Protein AF-A0A924S6A2-F1 (afdb_monomer_lite)

Foldseek 3Di:
DDDDDWDWAADDDDPPDDPHHDDPQADWDWDDDPFKTKIFGQDDQDQQADDPAGGIKTFQQCVVHFFDDKDKDWPFVPFDPVQWDDDRTMIGGGCHRTGDHGGTMMMIGTHHDDDPCVVVVVVVVVVVVVVVVVVVVD

pLDDT: mean 79.41, std 18.02, range [35.38, 97.88]

Sequence (138 aa):
MGGEARSFQSGSQSPAGTGLCFEFKDAATFDLGSNTLTLTIDSGTFDWTASDFNGYKFSNLSSGGAWTGYTLSTDFAGLDASRITFTPDAVWVDVQSIVPAPGQSFTITLTAVPEPTQTALLLAGLGALATIARRRRA

Radius of gyration: 21.71 Å; chains: 1; bounding box: 66×31×57 Å

Structure (mmCIF, N/CA/C/O backbone):
data_AF-A0A924S6A2-F1
#
_entry.id   AF-A0A924S6A2-F1
#
loop_
_atom_site.group_PDB
_atom_site.id
_atom_site.type_symbol
_atom_site.label_atom_id
_atom_site.label_alt_id
_atom_site.label_comp_id
_atom_site.label_asym_id
_atom_site.label_entity_id
_atom_site.label_seq_id
_atom_site.pdbx_PDB_ins_code
_atom_site.Cartn_x
_atom_site.Cartn_y
_atom_site.Cartn_z
_atom_site.occupancy
_atom_site.B_iso_or_equiv
_atom_site.auth_seq_id
_atom_site.auth_comp_id
_atom_site.auth_asym_id
_atom_site.auth_atom_id
_atom_site.pdbx_PDB_model_num
ATOM 1 N N . MET A 1 1 ? -3.190 20.518 13.320 1.00 37.41 1 MET A N 1
ATOM 2 C CA . MET A 1 1 ? -3.387 19.165 12.762 1.00 37.41 1 MET A CA 1
ATOM 3 C C . MET A 1 1 ? -1.998 18.629 12.478 1.00 37.41 1 MET A C 1
ATOM 5 O O . MET A 1 1 ? -1.385 19.051 11.509 1.00 37.41 1 MET A O 1
ATOM 9 N N . GLY A 1 2 ? -1.429 17.912 13.450 1.00 35.38 2 GLY A N 1
ATOM 10 C CA . GLY A 1 2 ? -0.024 17.504 13.442 1.00 35.38 2 GLY A CA 1
ATOM 11 C C . GLY A 1 2 ? 0.155 16.246 12.608 1.00 35.38 2 GLY A C 1
ATOM 12 O O . GLY A 1 2 ? -0.495 15.245 12.887 1.00 35.38 2 GLY A O 1
ATOM 13 N N . GLY A 1 3 ? 0.994 16.325 11.577 1.00 37.59 3 GLY A N 1
ATOM 14 C CA . GLY A 1 3 ? 1.419 15.160 10.814 1.00 37.59 3 GLY A CA 1
ATOM 15 C C . GLY A 1 3 ? 2.323 14.293 11.680 1.00 37.59 3 GLY A C 1
ATOM 16 O O . GLY A 1 3 ? 3.397 14.733 12.088 1.00 37.59 3 GLY A O 1
ATOM 17 N N . GLU A 1 4 ? 1.872 13.080 11.988 1.00 44.94 4 GLU A N 1
ATOM 18 C CA . GLU A 1 4 ? 2.736 12.048 12.549 1.00 44.94 4 GLU A CA 1
ATOM 19 C C . GLU A 1 4 ? 3.787 11.659 11.512 1.00 44.94 4 GLU A C 1
ATOM 21 O O . GLU A 1 4 ? 3.481 11.410 10.344 1.00 44.94 4 GLU A O 1
ATOM 26 N N . ALA A 1 5 ? 5.044 11.639 11.946 1.00 36.97 5 ALA A N 1
ATOM 27 C CA . ALA A 1 5 ? 6.172 11.246 11.124 1.00 36.97 5 ALA A CA 1
ATOM 28 C C . ALA A 1 5 ? 6.049 9.759 10.749 1.00 36.97 5 ALA A C 1
ATOM 30 O O . ALA A 1 5 ? 6.368 8.875 11.542 1.00 36.97 5 ALA A O 1
ATOM 31 N N . ARG A 1 6 ? 5.592 9.482 9.524 1.00 56.91 6 ARG A N 1
ATOM 32 C CA . ARG A 1 6 ? 5.602 8.140 8.929 1.00 56.91 6 ARG A CA 1
ATOM 33 C C . ARG A 1 6 ? 7.003 7.877 8.386 1.00 56.91 6 ARG A C 1
ATOM 35 O O . ARG A 1 6 ? 7.446 8.535 7.449 1.00 56.91 6 ARG A O 1
ATOM 42 N N . SER A 1 7 ? 7.738 6.976 9.032 1.00 48.09 7 SER A N 1
ATOM 43 C CA . SER A 1 7 ? 9.101 6.626 8.621 1.00 48.09 7 SER A CA 1
ATOM 44 C C . SER A 1 7 ? 9.064 5.758 7.361 1.00 48.09 7 SER A C 1
ATOM 46 O O . SER A 1 7 ? 8.330 4.767 7.299 1.00 48.09 7 SER A O 1
ATOM 48 N N . PHE A 1 8 ? 9.860 6.146 6.365 1.00 51.62 8 PHE A N 1
ATOM 49 C CA . PHE A 1 8 ? 9.946 5.505 5.060 1.00 51.62 8 PHE A CA 1
ATOM 50 C C . PHE A 1 8 ? 11.320 4.856 4.862 1.00 51.62 8 PHE A C 1
ATOM 52 O O . PHE A 1 8 ? 12.344 5.456 5.193 1.00 51.62 8 PHE A O 1
ATOM 59 N N . GLN A 1 9 ? 11.341 3.639 4.313 1.00 52.41 9 GLN A N 1
ATOM 60 C CA . GLN A 1 9 ? 12.569 2.926 3.955 1.00 52.41 9 GLN A CA 1
ATOM 61 C C . GLN A 1 9 ? 12.419 2.333 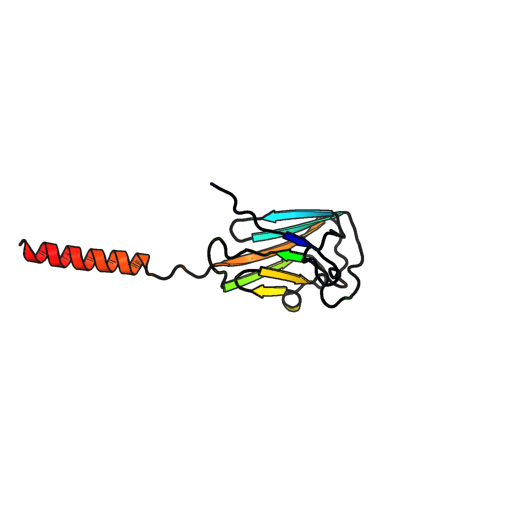2.542 1.00 52.41 9 GLN A C 1
ATOM 63 O O . GLN A 1 9 ? 11.554 1.480 2.331 1.00 52.41 9 GLN A O 1
ATOM 68 N N . SER A 1 10 ? 13.254 2.751 1.581 1.00 45.72 10 SER A N 1
ATOM 69 C CA . SER A 1 10 ? 13.455 2.032 0.308 1.00 45.72 10 SER A CA 1
ATOM 70 C C . SER A 1 10 ? 14.779 1.281 0.359 1.00 45.72 10 SER A C 1
ATOM 72 O O . SER A 1 10 ? 15.793 1.862 0.750 1.00 45.72 10 SER A O 1
ATOM 74 N N . GLY A 1 11 ? 14.800 0.007 -0.030 1.00 50.62 11 GLY A N 1
ATOM 75 C CA . GLY A 1 11 ? 16.043 -0.760 -0.009 1.00 50.62 11 GLY A CA 1
ATOM 76 C C . GLY A 1 11 ? 16.044 -2.025 -0.851 1.00 50.62 11 GLY A C 1
ATOM 77 O O . GLY A 1 11 ? 15.187 -2.890 -0.683 1.00 50.62 11 GLY A O 1
ATOM 78 N N . SER A 1 12 ? 17.096 -2.174 -1.657 1.00 47.72 12 SER A N 1
ATOM 79 C CA . SER A 1 12 ? 17.773 -3.459 -1.850 1.00 47.72 12 SER A CA 1
ATOM 80 C C . SER A 1 12 ? 18.607 -3.747 -0.596 1.00 47.72 12 SER A C 1
ATOM 82 O O . SER A 1 12 ? 19.330 -2.852 -0.168 1.00 47.72 12 SER A O 1
ATOM 84 N N . GLN A 1 13 ? 18.455 -4.940 0.003 1.00 43.16 13 GLN A N 1
ATOM 85 C CA . GLN A 1 13 ? 19.160 -5.460 1.198 1.00 43.16 13 GLN A CA 1
ATOM 86 C C . GLN A 1 13 ? 20.125 -4.480 1.906 1.00 43.16 13 GLN A C 1
ATOM 88 O O . GLN A 1 13 ? 21.232 -4.217 1.435 1.00 43.16 13 GLN A O 1
ATOM 93 N N . SER A 1 14 ? 19.748 -4.009 3.101 1.00 47.12 14 SER A N 1
ATOM 94 C CA . SER A 1 14 ? 20.712 -3.370 4.005 1.00 47.12 14 SER A CA 1
ATOM 95 C C . SER A 1 14 ? 21.880 -4.315 4.292 1.00 47.12 14 SER A C 1
ATOM 97 O O . SER A 1 14 ? 21.634 -5.495 4.564 1.00 47.12 14 SER A O 1
ATOM 99 N N . PRO A 1 15 ? 23.126 -3.815 4.379 1.00 43.91 15 PRO A N 1
ATOM 100 C CA . PRO A 1 15 ? 24.167 -4.522 5.109 1.00 43.91 15 PRO A CA 1
ATOM 101 C C . PRO A 1 15 ? 23.621 -4.846 6.504 1.00 43.91 15 PRO A C 1
ATOM 103 O O . PRO A 1 15 ? 23.073 -3.968 7.180 1.00 43.91 15 PRO A O 1
ATOM 106 N N . ALA A 1 16 ? 23.692 -6.114 6.904 1.00 40.75 16 ALA A N 1
ATOM 107 C CA . ALA A 1 16 ? 23.137 -6.575 8.169 1.00 40.75 16 ALA A CA 1
ATOM 108 C C . ALA A 1 16 ? 23.622 -5.682 9.330 1.00 40.75 16 ALA A C 1
ATOM 110 O O . ALA A 1 16 ? 24.819 -5.607 9.598 1.00 40.75 16 ALA A O 1
ATOM 111 N N . GLY A 1 17 ? 22.692 -5.005 10.016 1.00 38.47 17 GLY A N 1
ATOM 112 C CA . GLY A 1 17 ? 22.956 -4.399 11.327 1.00 38.47 17 GLY A CA 1
ATOM 113 C C . GLY A 1 17 ? 22.670 -2.907 11.520 1.00 38.47 17 GLY A C 1
ATOM 114 O O . GLY A 1 17 ? 22.700 -2.475 12.667 1.00 38.47 17 GLY A O 1
ATOM 115 N N . THR A 1 18 ? 22.357 -2.108 10.491 1.00 37.88 18 THR A N 1
ATOM 116 C CA . THR A 1 18 ? 22.123 -0.652 10.691 1.00 37.88 18 THR A CA 1
ATOM 117 C C . THR A 1 18 ? 20.676 -0.200 10.545 1.00 37.88 18 THR A C 1
ATOM 119 O O . THR A 1 18 ? 20.363 0.938 10.881 1.00 37.88 18 THR A O 1
ATOM 122 N N . GLY A 1 19 ? 19.775 -1.067 10.074 1.00 40.16 19 GLY A N 1
ATOM 123 C CA . GLY A 1 19 ? 18.342 -0.765 10.019 1.00 40.16 19 GLY A CA 1
ATOM 124 C C . GLY A 1 19 ? 17.968 0.444 9.155 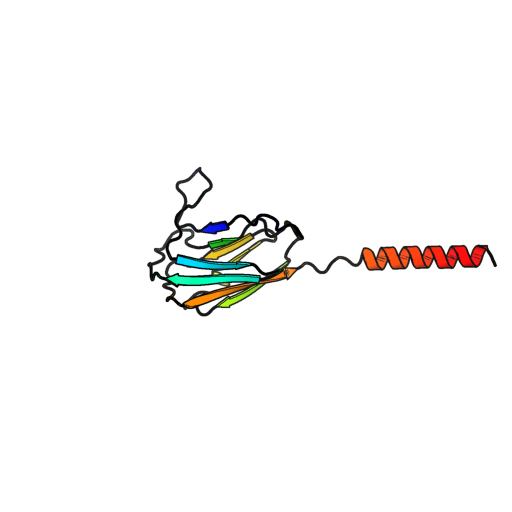1.00 40.16 19 GLY A C 1
ATOM 125 O O . GLY A 1 19 ? 16.833 0.888 9.253 1.00 40.16 19 GLY A O 1
ATOM 126 N N . LEU A 1 20 ? 18.872 0.968 8.321 1.00 37.31 20 LEU A N 1
ATOM 127 C CA . LEU A 1 20 ? 18.624 2.090 7.419 1.00 37.31 20 LEU A CA 1
ATOM 128 C C . LEU A 1 20 ? 19.053 1.690 6.003 1.00 37.31 20 LEU A C 1
ATOM 130 O O . LEU A 1 20 ? 20.243 1.587 5.710 1.00 37.31 20 LEU A O 1
ATOM 134 N N . CYS A 1 21 ? 18.069 1.419 5.146 1.00 50.88 21 CYS A N 1
ATOM 135 C CA . CYS A 1 21 ? 18.272 1.303 3.706 1.00 50.88 21 CYS A CA 1
ATOM 136 C C . CYS A 1 21 ? 18.270 2.727 3.128 1.00 50.88 21 CYS A C 1
ATOM 138 O O . CYS A 1 21 ? 17.278 3.435 3.294 1.00 50.88 21 CYS A O 1
ATOM 140 N N . PHE A 1 22 ? 19.367 3.169 2.513 1.00 45.09 22 PHE A N 1
ATOM 141 C CA . PHE A 1 22 ? 19.528 4.563 2.069 1.00 45.09 22 PHE A CA 1
ATOM 142 C C . PHE A 1 22 ? 19.562 4.759 0.551 1.00 45.09 22 PHE A C 1
ATOM 144 O O . PHE A 1 22 ? 19.893 5.852 0.101 1.00 45.09 22 PHE A O 1
ATOM 151 N N . GLU A 1 23 ? 19.205 3.761 -0.255 1.00 56.53 23 GLU A N 1
ATOM 152 C CA . GLU A 1 23 ? 19.282 3.909 -1.709 1.00 56.53 23 GLU A CA 1
ATOM 153 C C . GLU A 1 23 ? 17.888 3.826 -2.334 1.00 56.53 23 GLU A C 1
ATOM 155 O O . GLU A 1 23 ? 17.288 2.759 -2.469 1.00 56.53 23 GLU A O 1
ATOM 160 N N . PHE A 1 24 ? 17.344 4.995 -2.677 1.00 61.03 24 PHE A N 1
ATOM 161 C CA . PHE A 1 24 ? 16.277 5.091 -3.664 1.00 61.03 24 PHE A CA 1
ATOM 162 C C . PHE A 1 24 ? 16.901 4.752 -5.018 1.00 61.03 24 PHE A C 1
ATOM 164 O O . PHE A 1 24 ? 17.723 5.517 -5.517 1.00 61.03 24 PHE A O 1
ATOM 171 N N . LYS A 1 25 ? 16.557 3.588 -5.580 1.00 66.56 25 LYS A N 1
ATOM 172 C CA . LYS A 1 25 ? 17.078 3.165 -6.889 1.00 66.56 25 LYS A CA 1
ATOM 173 C C . LYS A 1 25 ? 16.585 4.058 -8.028 1.00 66.56 25 LYS A C 1
ATOM 175 O O . LYS A 1 25 ? 17.363 4.394 -8.911 1.00 66.56 25 LYS A O 1
ATOM 180 N N . ASP A 1 26 ? 15.322 4.466 -7.970 1.00 75.56 26 ASP A N 1
ATOM 181 C CA . ASP A 1 26 ? 14.678 5.353 -8.939 1.00 75.56 26 ASP A CA 1
ATOM 182 C C . ASP A 1 26 ? 14.219 6.643 -8.243 1.00 75.56 26 ASP A C 1
ATOM 184 O O . ASP A 1 26 ? 13.887 6.636 -7.050 1.00 75.56 26 ASP A O 1
ATOM 188 N N . ALA A 1 27 ? 14.169 7.751 -8.989 1.00 83.25 27 ALA A N 1
ATOM 189 C CA . ALA A 1 27 ? 13.505 8.952 -8.496 1.00 83.25 27 ALA A CA 1
ATOM 190 C C . ALA A 1 27 ? 12.001 8.675 -8.463 1.00 83.25 27 ALA A C 1
ATOM 192 O O . ALA A 1 27 ? 11.421 8.293 -9.482 1.00 83.25 27 ALA A O 1
ATOM 193 N N . ALA A 1 28 ? 11.384 8.858 -7.302 1.00 86.56 28 ALA A N 1
ATOM 194 C CA . ALA A 1 28 ? 9.978 8.563 -7.105 1.00 86.56 28 ALA A CA 1
ATOM 195 C C . ALA A 1 28 ? 9.302 9.622 -6.235 1.00 86.56 28 ALA A C 1
ATOM 197 O O . ALA A 1 28 ? 9.873 10.095 -5.246 1.00 86.56 28 ALA A O 1
ATOM 198 N N . THR A 1 29 ? 8.054 9.925 -6.575 1.00 89.69 29 THR A N 1
ATOM 199 C CA . THR A 1 29 ? 7.166 10.772 -5.791 1.00 89.69 29 THR A CA 1
ATOM 200 C C . THR A 1 29 ? 6.292 9.897 -4.906 1.00 89.69 29 THR A C 1
ATOM 202 O O . THR A 1 29 ? 5.733 8.893 -5.349 1.00 89.69 29 THR A O 1
ATOM 205 N N . PHE A 1 30 ? 6.148 10.304 -3.647 1.00 88.31 30 PHE A N 1
ATOM 206 C CA . PHE A 1 30 ? 5.311 9.634 -2.659 1.00 88.31 30 PHE A CA 1
ATOM 207 C C . PHE A 1 30 ? 4.165 10.549 -2.250 1.00 88.31 30 PHE A C 1
ATOM 209 O O . PHE A 1 30 ? 4.402 11.683 -1.833 1.00 88.31 30 PHE A O 1
ATOM 216 N N . ASP A 1 31 ? 2.941 10.034 -2.320 1.00 91.06 31 ASP A N 1
ATOM 217 C CA . ASP A 1 31 ? 1.744 10.714 -1.829 1.00 91.06 31 ASP A CA 1
ATOM 218 C C . ASP A 1 31 ? 1.092 9.882 -0.716 1.00 91.06 31 ASP A C 1
ATOM 220 O O . ASP A 1 31 ? 0.801 8.692 -0.878 1.00 91.06 31 ASP A O 1
ATOM 224 N N . LEU A 1 32 ? 0.914 10.508 0.448 1.00 88.69 32 LEU A N 1
ATOM 225 C CA . LEU A 1 32 ? 0.406 9.884 1.667 1.00 88.69 32 LEU A CA 1
ATOM 226 C C . LEU A 1 32 ? -0.950 10.499 2.013 1.00 88.69 32 LEU A C 1
ATOM 228 O O . LEU A 1 32 ? -1.033 11.580 2.599 1.00 88.69 32 LEU A O 1
ATOM 232 N N . GLY A 1 33 ? -2.017 9.779 1.679 1.00 88.00 33 GLY A N 1
ATOM 233 C CA . GLY A 1 33 ? -3.376 10.133 2.069 1.00 88.00 33 GLY A CA 1
ATOM 234 C C . GLY A 1 33 ? -3.725 9.664 3.484 1.00 88.00 33 GLY A C 1
ATOM 235 O O . GLY A 1 33 ? -2.921 9.062 4.199 1.00 88.00 33 GLY A O 1
ATOM 236 N N . SER A 1 34 ? -4.976 9.894 3.891 1.00 88.56 34 SER A N 1
ATOM 237 C CA . SER A 1 34 ? -5.489 9.422 5.187 1.00 88.56 34 SER A CA 1
ATOM 238 C C . SER A 1 34 ? -5.471 7.893 5.297 1.00 88.56 34 SER A C 1
ATOM 240 O O . SER A 1 34 ? -5.154 7.354 6.358 1.00 88.56 34 SER A O 1
ATOM 242 N N . ASN A 1 35 ? -5.767 7.201 4.195 1.00 91.25 35 ASN A N 1
ATOM 243 C CA . ASN A 1 35 ? -5.758 5.744 4.085 1.00 91.25 35 ASN A CA 1
ATOM 244 C C . ASN A 1 35 ? -5.097 5.232 2.793 1.00 91.25 35 ASN A C 1
ATOM 246 O O . ASN A 1 35 ? -5.244 4.057 2.469 1.00 91.25 35 ASN A O 1
ATOM 250 N N . THR A 1 36 ? -4.397 6.080 2.041 1.00 93.19 36 THR A N 1
ATOM 251 C CA . THR A 1 36 ? -3.723 5.694 0.796 1.00 93.19 36 THR A CA 1
ATOM 252 C C . THR A 1 36 ? -2.225 5.936 0.883 1.00 93.19 36 THR A C 1
ATOM 254 O O . THR A 1 36 ? -1.775 6.922 1.465 1.00 93.19 36 THR A O 1
ATOM 257 N N . LEU A 1 37 ? -1.455 5.029 0.292 1.00 92.25 37 LEU A N 1
ATOM 258 C CA . LEU A 1 37 ? -0.013 5.143 0.108 1.00 92.25 37 LEU A CA 1
ATOM 259 C C . LEU A 1 37 ? 0.249 5.004 -1.389 1.00 92.25 37 LEU A C 1
ATOM 261 O O . LEU A 1 37 ? 0.049 3.918 -1.932 1.00 92.25 37 LEU A O 1
ATOM 265 N N . THR A 1 38 ? 0.649 6.084 -2.050 1.00 93.62 38 THR A N 1
ATOM 266 C CA . THR A 1 38 ? 0.931 6.087 -3.488 1.00 93.62 38 THR A CA 1
ATOM 267 C C . THR A 1 38 ? 2.406 6.346 -3.730 1.00 93.62 38 THR A C 1
ATOM 269 O O . THR A 1 38 ? 3.009 7.208 -3.089 1.00 93.62 38 THR A O 1
ATOM 272 N N . LEU A 1 39 ? 2.968 5.603 -4.676 1.00 92.75 39 LEU A N 1
ATOM 273 C CA . LEU A 1 39 ? 4.307 5.802 -5.202 1.00 92.75 39 LEU A CA 1
ATOM 274 C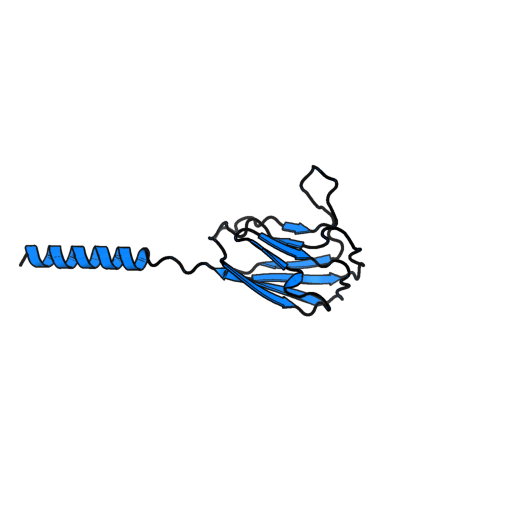 C . LEU A 1 39 ? 4.224 5.906 -6.718 1.00 92.75 39 LEU A C 1
ATOM 276 O O . LEU A 1 39 ? 3.647 5.028 -7.357 1.00 92.75 39 LEU A O 1
ATOM 280 N N . THR A 1 40 ? 4.839 6.944 -7.270 1.00 92.75 40 THR A N 1
ATOM 281 C CA . THR A 1 40 ? 4.984 7.156 -8.712 1.00 92.75 40 THR A CA 1
ATOM 282 C C . THR A 1 40 ? 6.460 7.201 -9.069 1.00 92.75 40 THR A C 1
ATOM 284 O O . THR A 1 40 ? 7.227 7.886 -8.397 1.00 92.75 40 THR A O 1
ATOM 287 N N . ILE A 1 41 ? 6.870 6.483 -10.112 1.00 90.25 41 ILE A N 1
ATOM 288 C CA . ILE A 1 41 ? 8.234 6.576 -10.641 1.00 90.25 41 ILE A CA 1
ATOM 289 C C . ILE A 1 41 ? 8.333 7.841 -11.486 1.00 90.25 41 ILE A C 1
ATOM 291 O O . ILE A 1 41 ? 7.662 7.963 -12.506 1.00 90.25 41 ILE A O 1
ATOM 295 N N . ASP A 1 42 ? 9.181 8.780 -11.087 1.00 88.31 42 ASP A N 1
ATOM 296 C CA . ASP A 1 42 ? 9.374 10.042 -11.804 1.00 88.31 42 ASP A CA 1
ATOM 297 C C . ASP A 1 42 ? 10.435 9.892 -12.894 1.00 88.31 42 ASP A C 1
ATOM 299 O O . ASP A 1 42 ? 10.306 10.428 -13.995 1.00 88.31 42 ASP A O 1
ATOM 303 N N . SER A 1 43 ? 11.508 9.159 -12.586 1.00 82.81 43 SER A N 1
ATOM 304 C CA . SER A 1 43 ? 12.565 8.837 -13.541 1.00 82.81 43 SER A CA 1
ATOM 305 C C . SER A 1 43 ? 13.403 7.650 -13.076 1.00 82.81 43 SER A C 1
ATOM 307 O O . SER A 1 43 ? 13.499 7.373 -11.882 1.00 82.81 43 SER A O 1
ATOM 309 N N . GLY A 1 44 ? 14.048 6.993 -14.037 1.00 70.31 44 GLY A N 1
ATOM 310 C CA . GLY A 1 44 ? 14.772 5.747 -13.811 1.00 70.31 44 GLY A CA 1
ATOM 311 C C . GLY A 1 44 ? 14.022 4.554 -14.403 1.00 70.31 44 GLY A C 1
ATOM 312 O O . GLY A 1 44 ? 12.820 4.608 -14.646 1.00 70.31 44 GLY A O 1
ATOM 313 N N . THR A 1 45 ? 14.788 3.529 -14.763 1.00 63.03 45 THR A N 1
ATOM 314 C CA . THR A 1 45 ? 14.309 2.232 -15.281 1.00 63.03 45 THR A CA 1
ATOM 315 C C . THR A 1 45 ? 15.210 1.136 -14.723 1.00 63.03 45 THR A C 1
ATOM 317 O O . THR A 1 45 ? 15.603 0.205 -15.428 1.00 63.03 45 THR A O 1
ATOM 320 N N . PHE A 1 46 ? 15.673 1.321 -13.483 1.00 65.88 46 PHE A N 1
ATOM 321 C CA . PHE A 1 46 ? 16.662 0.419 -12.928 1.00 65.88 46 PHE A CA 1
ATOM 322 C C . PHE A 1 46 ? 16.084 -0.984 -12.802 1.00 65.88 46 PHE A C 1
ATOM 324 O O . PHE A 1 46 ? 14.934 -1.184 -12.417 1.00 65.88 46 PHE A O 1
ATOM 331 N N . ASP A 1 47 ? 16.918 -1.972 -13.114 1.00 66.12 47 ASP A N 1
ATOM 332 C CA . ASP A 1 47 ? 16.563 -3.358 -12.881 1.00 66.12 47 ASP A CA 1
ATOM 333 C C . ASP A 1 47 ? 16.642 -3.628 -11.371 1.00 66.12 47 ASP A C 1
ATOM 335 O O . ASP A 1 47 ? 17.695 -3.495 -10.716 1.00 66.12 47 ASP A O 1
ATOM 339 N N . TRP A 1 48 ? 15.497 -3.952 -10.780 1.00 70.12 48 TRP A N 1
ATOM 340 C CA . TRP A 1 48 ? 15.369 -4.317 -9.377 1.00 70.12 48 TRP A CA 1
ATOM 341 C C . TRP A 1 48 ? 15.878 -5.752 -9.199 1.00 70.12 48 TRP A C 1
ATOM 343 O O . TRP A 1 48 ? 15.111 -6.675 -8.967 1.00 70.12 48 TRP A O 1
ATOM 353 N N . THR A 1 49 ? 17.191 -5.953 -9.339 1.00 68.44 49 THR A N 1
ATOM 354 C CA . THR A 1 49 ? 17.857 -7.268 -9.292 1.00 68.44 49 THR A CA 1
ATOM 355 C C . THR A 1 49 ? 17.355 -8.160 -8.152 1.00 68.44 49 THR A C 1
ATOM 357 O O . THR A 1 49 ? 17.159 -7.677 -7.031 1.00 68.44 49 THR A O 1
ATOM 360 N N . ALA A 1 50 ? 17.181 -9.454 -8.442 1.00 62.12 50 ALA A N 1
ATOM 361 C CA . ALA A 1 50 ? 16.662 -10.450 -7.506 1.00 62.12 50 ALA A CA 1
ATOM 362 C C . ALA A 1 50 ? 17.481 -10.522 -6.201 1.00 62.12 50 ALA A C 1
ATOM 364 O O . ALA A 1 50 ? 18.712 -10.568 -6.226 1.00 62.12 50 ALA A O 1
ATOM 365 N N . SER A 1 51 ? 16.777 -10.516 -5.070 1.00 67.25 51 SER A N 1
ATOM 366 C CA . SER A 1 51 ? 17.282 -10.559 -3.689 1.00 67.25 51 SER A CA 1
ATOM 367 C C . SER A 1 51 ? 16.155 -11.091 -2.789 1.00 67.25 51 SER A C 1
ATOM 369 O O . SER A 1 51 ? 15.020 -11.184 -3.239 1.00 67.25 51 SER A O 1
ATOM 371 N N . ASP A 1 52 ? 16.406 -11.400 -1.514 1.00 63.16 52 ASP A N 1
ATOM 372 C CA . ASP A 1 52 ? 15.344 -11.858 -0.596 1.00 63.16 52 ASP A CA 1
ATOM 373 C C . ASP A 1 52 ? 14.203 -10.825 -0.435 1.00 63.16 52 ASP A C 1
ATOM 375 O O . ASP A 1 52 ? 13.062 -11.190 -0.161 1.00 63.16 52 ASP A O 1
ATOM 379 N N . PHE A 1 53 ? 14.509 -9.532 -0.614 1.00 72.62 53 PHE A N 1
ATOM 380 C CA . PHE A 1 53 ? 13.547 -8.434 -0.750 1.00 72.62 53 PHE A CA 1
ATOM 381 C C . PHE A 1 53 ? 14.197 -7.272 -1.509 1.00 72.62 53 PHE A C 1
ATOM 383 O O . PHE A 1 53 ? 15.328 -6.876 -1.190 1.00 72.62 53 PHE A O 1
ATOM 390 N N . ASN A 1 54 ? 13.485 -6.704 -2.485 1.00 78.44 54 ASN A N 1
ATOM 391 C CA . ASN A 1 54 ? 13.915 -5.485 -3.157 1.00 78.44 54 ASN A CA 1
ATOM 392 C C . ASN A 1 54 ? 12.715 -4.580 -3.446 1.00 78.44 54 ASN A C 1
ATOM 394 O O . ASN A 1 54 ? 11.955 -4.813 -4.384 1.00 78.44 54 ASN A O 1
ATOM 398 N N . GLY A 1 55 ? 12.534 -3.547 -2.625 1.00 83.94 55 GLY A N 1
ATOM 399 C CA . GLY A 1 55 ? 11.418 -2.635 -2.816 1.00 83.94 55 GLY A CA 1
ATOM 400 C C . GLY A 1 55 ? 11.193 -1.653 -1.681 1.00 83.94 55 GLY A C 1
ATOM 401 O O . GLY A 1 55 ? 12.137 -1.083 -1.123 1.00 83.94 55 GLY A O 1
ATOM 402 N N . TYR A 1 56 ? 9.919 -1.426 -1.372 1.00 85.44 56 TYR A N 1
ATOM 403 C CA . TYR A 1 56 ? 9.473 -0.324 -0.526 1.00 85.44 56 TYR A CA 1
ATOM 404 C C . TYR A 1 56 ? 8.799 -0.818 0.743 1.00 85.44 56 TYR A C 1
ATOM 406 O O . TYR A 1 56 ? 7.966 -1.722 0.704 1.00 85.44 56 TYR A O 1
ATOM 414 N N . LYS A 1 57 ? 9.125 -0.185 1.871 1.00 87.06 57 LYS A N 1
ATOM 415 C CA . LYS A 1 57 ? 8.484 -0.438 3.159 1.00 87.06 57 LYS A CA 1
ATOM 416 C C . LYS A 1 57 ? 7.871 0.847 3.701 1.00 87.06 57 LYS A C 1
ATOM 418 O O . LYS A 1 57 ? 8.570 1.818 3.997 1.00 87.06 57 LYS A O 1
ATOM 423 N N . PHE A 1 58 ? 6.565 0.798 3.921 1.00 86.44 58 PHE A N 1
ATOM 424 C CA . PHE A 1 58 ? 5.818 1.792 4.680 1.00 86.44 58 PHE A CA 1
ATOM 425 C C . PHE A 1 58 ? 5.605 1.238 6.086 1.00 86.44 58 PHE A C 1
ATOM 427 O O . PHE A 1 58 ? 5.088 0.134 6.228 1.00 86.44 58 PHE A O 1
ATOM 434 N N . SER A 1 59 ? 6.027 1.962 7.122 1.00 87.50 59 SER A N 1
ATOM 435 C CA . SER A 1 59 ? 5.962 1.487 8.513 1.00 87.50 59 SER A CA 1
ATOM 436 C C . SER A 1 59 ? 5.465 2.554 9.473 1.00 87.50 59 SER A C 1
ATOM 438 O O . SER A 1 59 ? 5.330 3.715 9.081 1.00 87.50 59 SER A O 1
ATOM 440 N N . ASN A 1 60 ? 5.199 2.155 10.721 1.00 84.75 60 ASN A N 1
ATOM 441 C CA . ASN A 1 60 ? 4.522 2.989 11.713 1.00 84.75 60 ASN A CA 1
ATOM 442 C C . ASN A 1 60 ? 3.142 3.443 11.212 1.00 84.75 60 ASN A C 1
ATOM 444 O O . ASN A 1 60 ? 2.718 4.573 11.448 1.00 84.75 60 ASN A O 1
ATOM 448 N N . LEU A 1 61 ? 2.450 2.573 10.470 1.00 84.19 61 LEU A N 1
ATOM 449 C CA . LEU A 1 61 ? 1.108 2.854 9.964 1.00 84.19 61 LEU A CA 1
ATOM 450 C C . LEU A 1 61 ? 0.067 2.822 11.088 1.00 84.19 61 LEU A C 1
ATOM 452 O O . LEU A 1 61 ? -0.998 3.417 10.934 1.00 84.19 61 LEU A O 1
ATOM 456 N N . SER A 1 62 ? 0.367 2.154 12.206 1.00 80.62 62 SER A N 1
ATOM 457 C CA . SER A 1 62 ? -0.582 1.946 13.304 1.00 80.62 62 SER A CA 1
ATOM 458 C C . SER A 1 62 ? -0.754 3.144 14.244 1.00 80.62 62 SER A C 1
ATOM 460 O O . SER A 1 62 ? -1.587 3.086 15.149 1.00 80.62 62 SER A O 1
ATOM 462 N N . SER A 1 63 ? -0.022 4.245 14.032 1.00 75.75 63 SER A N 1
ATOM 463 C CA . SER A 1 63 ? -0.057 5.429 14.905 1.00 75.75 63 SER A CA 1
ATOM 464 C C . SER A 1 63 ? -1.458 6.059 15.028 1.00 75.75 63 SER A C 1
ATOM 466 O O . SER A 1 63 ? -1.813 6.592 16.076 1.00 75.75 63 SER A O 1
ATOM 468 N N . GLY A 1 64 ? -2.303 5.886 14.003 1.00 69.81 64 GLY A N 1
ATOM 469 C CA . GLY A 1 64 ? -3.709 6.312 13.985 1.00 69.81 64 GLY A CA 1
ATOM 470 C C . GLY A 1 64 ? -4.744 5.212 14.258 1.00 69.81 64 GLY A C 1
ATOM 471 O O . GLY A 1 64 ? -5.938 5.470 14.123 1.00 69.81 64 GLY A O 1
ATOM 472 N N . GLY A 1 65 ? -4.319 3.995 14.610 1.00 78.81 65 GLY A N 1
ATOM 473 C 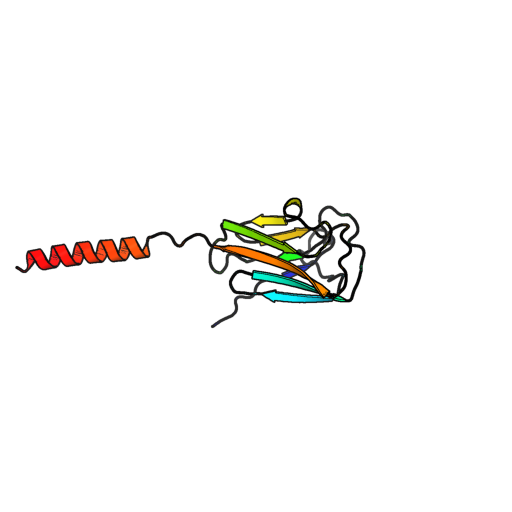CA . GLY A 1 65 ? -5.179 2.818 14.755 1.00 78.81 65 GLY A CA 1
ATOM 474 C C . GLY A 1 65 ? -4.728 1.648 13.879 1.00 78.81 65 GLY A C 1
ATOM 475 O O . GLY A 1 65 ? -4.001 1.817 12.903 1.00 78.81 65 GLY A O 1
ATOM 476 N N . ALA A 1 66 ? -5.145 0.434 14.242 1.00 84.75 66 ALA A N 1
ATOM 477 C CA . ALA A 1 66 ? -4.785 -0.761 13.486 1.00 84.75 66 ALA A CA 1
ATOM 478 C C . ALA A 1 66 ? -5.513 -0.817 12.131 1.00 84.75 66 ALA A C 1
ATOM 480 O O . ALA A 1 66 ? -6.708 -0.523 12.029 1.00 84.75 66 ALA A O 1
ATOM 481 N N . TRP A 1 67 ? -4.798 -1.267 11.103 1.00 90.88 67 TRP A N 1
ATOM 482 C CA . TRP A 1 67 ? -5.356 -1.578 9.788 1.00 90.88 67 TRP A CA 1
ATOM 483 C C . TRP A 1 67 ? -5.669 -3.078 9.697 1.00 90.88 67 TRP A C 1
ATOM 485 O O . TRP A 1 67 ? -4.884 -3.907 10.158 1.00 90.88 67 TRP A O 1
ATOM 495 N N . THR A 1 68 ? -6.806 -3.446 9.105 1.00 93.69 68 THR A N 1
ATOM 496 C CA . THR A 1 68 ? -7.239 -4.853 8.967 1.00 93.69 68 THR A CA 1
ATOM 497 C C . THR A 1 68 ? -6.983 -5.443 7.596 1.00 93.69 68 THR A C 1
ATOM 499 O O . THR A 1 68 ? -7.068 -6.656 7.428 1.00 93.69 68 THR A O 1
ATOM 502 N N . GLY A 1 69 ? -6.720 -4.606 6.601 1.00 94.25 69 GLY A N 1
ATOM 503 C CA . GLY A 1 69 ? -6.509 -5.070 5.243 1.00 94.25 69 GLY A CA 1
ATOM 504 C C . GLY A 1 69 ? -6.033 -3.968 4.321 1.00 94.25 69 GLY A C 1
ATOM 505 O O . GLY A 1 69 ? -5.927 -2.801 4.709 1.00 94.25 69 GLY A O 1
ATOM 506 N N . TYR A 1 70 ? -5.776 -4.366 3.083 1.00 96.19 70 TYR A N 1
ATOM 507 C CA . TYR A 1 70 ? -5.329 -3.483 2.024 1.00 96.19 70 TYR A CA 1
ATOM 508 C C . TYR A 1 70 ? -5.953 -3.892 0.687 1.00 96.19 70 TYR A C 1
ATOM 510 O O . TYR A 1 70 ? -6.391 -5.028 0.505 1.00 96.19 70 TYR A O 1
ATOM 518 N N . THR A 1 71 ? -5.951 -2.961 -0.258 1.00 97.69 71 THR A N 1
ATOM 519 C CA . THR A 1 71 ? -6.148 -3.236 -1.684 1.00 97.69 71 THR A CA 1
ATOM 520 C C . THR A 1 71 ? -5.007 -2.601 -2.469 1.00 97.69 71 THR A C 1
ATOM 522 O O . THR A 1 71 ? -4.468 -1.574 -2.052 1.00 97.69 71 THR A O 1
ATOM 525 N N . LEU A 1 72 ? -4.609 -3.246 -3.565 1.00 97.56 72 LEU A N 1
ATOM 526 C CA . LEU A 1 72 ? -3.555 -2.788 -4.467 1.00 97.56 72 LEU A CA 1
ATOM 527 C C . LEU A 1 72 ? -4.190 -2.340 -5.786 1.00 97.56 72 LEU A C 1
ATOM 529 O O . LEU A 1 72 ? -4.926 -3.106 -6.407 1.00 97.56 72 LEU A O 1
ATOM 533 N N . SER A 1 73 ? -3.858 -1.129 -6.224 1.00 97.88 73 SER A N 1
ATOM 534 C CA . SER A 1 73 ? -4.074 -0.647 -7.589 1.00 97.88 73 SER A CA 1
ATOM 535 C C . SER A 1 73 ? -2.717 -0.299 -8.181 1.00 97.88 73 SER A C 1
ATOM 537 O O . SER A 1 73 ? -1.967 0.450 -7.563 1.00 97.88 73 SER A O 1
ATOM 539 N N . THR A 1 74 ? -2.367 -0.837 -9.344 1.00 97.31 74 THR A N 1
ATOM 540 C CA . THR A 1 74 ? -1.056 -0.592 -9.956 1.00 97.31 74 THR A CA 1
ATOM 541 C C . THR A 1 74 ? -1.101 -0.751 -11.466 1.00 97.31 74 THR A C 1
ATOM 543 O O . THR A 1 74 ? -1.921 -1.501 -11.995 1.00 97.31 74 THR A O 1
ATOM 546 N N . ASP A 1 75 ? -0.203 -0.050 -12.146 1.00 95.75 75 ASP A N 1
ATOM 547 C CA . ASP A 1 75 ? 0.126 -0.233 -13.558 1.00 95.75 75 ASP A CA 1
ATOM 548 C C . ASP A 1 75 ? 1.518 -0.878 -13.763 1.00 95.75 75 ASP A C 1
ATOM 550 O O . ASP A 1 75 ? 1.955 -1.056 -14.902 1.00 95.75 75 ASP A O 1
ATOM 554 N N . PHE A 1 76 ? 2.201 -1.286 -12.683 1.00 92.56 76 PHE A N 1
ATOM 555 C CA . PHE A 1 76 ? 3.469 -2.014 -12.739 1.00 92.56 76 PHE A CA 1
ATOM 556 C C . PHE A 1 76 ? 3.214 -3.432 -13.253 1.00 92.56 76 PHE A C 1
ATOM 558 O O . PHE A 1 76 ? 2.551 -4.245 -12.602 1.00 92.56 76 PHE A O 1
ATOM 565 N N . ALA A 1 77 ? 3.774 -3.769 -14.414 1.00 92.94 77 ALA A N 1
ATOM 566 C CA . ALA A 1 77 ? 3.650 -5.113 -14.960 1.00 92.94 77 ALA A CA 1
ATOM 567 C C . ALA A 1 77 ? 4.314 -6.139 -14.023 1.00 92.94 77 ALA A C 1
ATOM 569 O O . ALA A 1 77 ? 5.512 -6.073 -13.761 1.00 92.94 77 ALA A O 1
ATOM 570 N N . GLY A 1 78 ? 3.532 -7.103 -13.531 1.00 91.31 78 GLY A N 1
ATOM 571 C CA . GLY A 1 78 ? 4.013 -8.150 -12.626 1.00 91.31 78 GLY A CA 1
ATOM 572 C C . GLY A 1 78 ? 3.968 -7.796 -11.138 1.00 91.31 78 GLY A C 1
ATOM 573 O O . GLY A 1 78 ? 4.338 -8.648 -10.329 1.00 91.31 78 GLY A O 1
ATOM 574 N N . LEU A 1 79 ? 3.499 -6.596 -10.763 1.00 94.06 79 LEU A N 1
ATOM 575 C CA . LEU A 1 79 ? 3.151 -6.295 -9.376 1.00 94.06 79 LEU A CA 1
ATOM 576 C C . LEU A 1 79 ? 1.718 -6.758 -9.104 1.00 94.06 79 LEU A C 1
ATOM 578 O O . LEU A 1 79 ? 0.766 -6.283 -9.719 1.00 94.06 79 LEU A O 1
ATOM 582 N N . ASP A 1 80 ? 1.562 -7.676 -8.158 1.00 96.00 80 ASP A N 1
ATOM 583 C CA . ASP A 1 80 ? 0.267 -8.184 -7.721 1.00 96.00 80 ASP A CA 1
ATOM 584 C C . ASP A 1 80 ? 0.255 -8.417 -6.202 1.00 96.00 80 ASP A C 1
ATOM 586 O O . ASP A 1 80 ? 1.239 -8.167 -5.502 1.00 96.00 80 ASP A O 1
ATOM 590 N N . ALA A 1 81 ? -0.874 -8.895 -5.674 1.00 94.62 81 ALA A N 1
ATOM 591 C CA . ALA A 1 81 ? -1.050 -9.114 -4.240 1.00 94.62 81 ALA A CA 1
ATOM 592 C C . ALA A 1 81 ? -0.060 -10.130 -3.630 1.00 94.62 81 ALA A C 1
ATOM 594 O O . ALA A 1 81 ? 0.184 -10.073 -2.428 1.00 94.62 81 ALA A O 1
ATOM 595 N N . SER A 1 82 ? 0.534 -11.036 -4.419 1.00 95.69 82 SER A N 1
ATOM 596 C CA . SER A 1 82 ? 1.529 -12.001 -3.921 1.00 95.69 82 SER A CA 1
ATOM 597 C C . SER A 1 82 ? 2.857 -11.344 -3.532 1.00 95.69 82 SER A C 1
ATOM 599 O O . SER A 1 82 ? 3.615 -11.903 -2.742 1.00 95.69 82 SER A O 1
ATOM 601 N N . ARG A 1 83 ? 3.108 -10.132 -4.037 1.00 93.81 83 ARG A N 1
ATOM 602 C CA . ARG A 1 83 ? 4.298 -9.317 -3.757 1.00 93.81 83 ARG A CA 1
ATOM 603 C C . ARG A 1 83 ? 4.085 -8.290 -2.650 1.00 93.81 83 ARG A C 1
ATOM 605 O O . ARG A 1 83 ? 4.969 -7.478 -2.376 1.00 93.81 83 ARG A O 1
ATOM 612 N N . ILE A 1 84 ? 2.915 -8.308 -2.015 1.00 94.44 84 ILE A N 1
ATOM 613 C CA . ILE A 1 84 ? 2.590 -7.418 -0.908 1.00 94.44 84 ILE A CA 1
ATOM 614 C C . ILE A 1 84 ? 2.585 -8.216 0.388 1.00 94.44 84 ILE A C 1
ATOM 616 O O . ILE A 1 84 ? 1.791 -9.137 0.574 1.00 94.44 84 ILE A O 1
ATOM 620 N N . THR A 1 85 ? 3.435 -7.811 1.327 1.00 94.75 85 THR A N 1
ATOM 621 C CA . THR A 1 85 ? 3.340 -8.279 2.712 1.00 94.75 85 THR A CA 1
ATOM 622 C C . THR A 1 85 ? 2.674 -7.194 3.541 1.00 94.75 85 THR A C 1
ATOM 624 O O . THR A 1 85 ? 3.136 -6.055 3.565 1.00 94.75 85 THR A O 1
ATOM 627 N N . PHE A 1 86 ? 1.586 -7.542 4.222 1.00 94.38 86 PHE A N 1
ATOM 628 C CA . PHE A 1 86 ? 0.813 -6.612 5.038 1.00 94.38 86 PHE A CA 1
ATOM 629 C C . PHE A 1 86 ? 0.779 -7.060 6.495 1.00 94.38 86 PHE A C 1
ATOM 631 O O . PHE A 1 86 ? 0.496 -8.218 6.802 1.00 94.38 86 PHE A O 1
ATOM 638 N N . THR A 1 87 ? 1.008 -6.110 7.392 1.00 92.81 87 THR A N 1
ATOM 639 C CA . THR A 1 87 ? 0.716 -6.222 8.818 1.00 92.81 87 THR A CA 1
ATOM 640 C C . THR A 1 87 ? -0.073 -4.988 9.260 1.00 92.81 87 THR A C 1
ATOM 642 O O . THR A 1 87 ? -0.088 -3.981 8.550 1.00 92.81 87 THR A O 1
ATOM 645 N N . PRO A 1 88 ? -0.691 -5.001 10.454 1.00 90.25 88 PRO A N 1
ATOM 646 C CA . PRO A 1 88 ? -1.388 -3.822 10.967 1.00 90.25 88 PRO A CA 1
ATOM 647 C C . PRO A 1 88 ? -0.522 -2.559 11.108 1.00 90.25 88 PRO A C 1
ATOM 649 O O . PRO A 1 88 ? -1.080 -1.471 11.230 1.00 90.25 88 PRO A O 1
ATOM 652 N N . ASP A 1 89 ? 0.811 -2.686 11.111 1.00 89.25 89 ASP A N 1
ATOM 653 C CA . ASP A 1 89 ? 1.747 -1.567 11.284 1.00 89.25 89 ASP A CA 1
ATOM 654 C C . ASP A 1 89 ? 2.584 -1.244 10.035 1.00 89.25 89 ASP A C 1
ATOM 656 O O . ASP A 1 89 ? 3.177 -0.167 9.945 1.00 89.25 89 ASP A O 1
ATOM 660 N N . ALA A 1 90 ? 2.647 -2.146 9.055 1.00 89.75 90 ALA A N 1
ATOM 661 C CA . ALA A 1 90 ? 3.524 -1.958 7.912 1.00 89.75 90 ALA A CA 1
ATOM 662 C C . ALA A 1 90 ? 3.052 -2.677 6.645 1.00 89.75 90 ALA A C 1
ATOM 664 O O . ALA A 1 90 ? 2.400 -3.720 6.682 1.00 89.75 90 ALA A O 1
ATOM 665 N N . VAL A 1 91 ? 3.438 -2.104 5.508 1.00 91.44 91 VAL A N 1
ATOM 666 C CA . VAL A 1 91 ? 3.250 -2.659 4.168 1.00 91.44 91 VAL A CA 1
ATOM 667 C C . VAL A 1 91 ? 4.618 -2.745 3.507 1.00 91.44 91 VAL A C 1
ATOM 669 O O . VAL A 1 91 ? 5.333 -1.745 3.433 1.00 91.44 91 VAL A O 1
ATOM 672 N N . TRP A 1 92 ? 4.957 -3.921 2.993 1.00 92.31 92 TRP A N 1
ATOM 673 C CA . TRP A 1 92 ? 6.112 -4.131 2.131 1.00 92.31 92 TRP A CA 1
ATOM 674 C C . TRP A 1 92 ? 5.625 -4.417 0.720 1.00 92.31 92 TRP A C 1
ATOM 676 O O . TRP A 1 92 ? 4.754 -5.265 0.527 1.00 92.31 92 TRP A O 1
ATOM 686 N N . VAL A 1 93 ? 6.207 -3.718 -0.243 1.00 91.44 93 VAL A N 1
ATOM 687 C CA . VAL A 1 93 ? 5.948 -3.873 -1.670 1.00 91.44 93 VAL A CA 1
ATOM 688 C C . VAL A 1 93 ? 7.231 -4.382 -2.302 1.00 91.44 93 VAL A C 1
ATOM 690 O O . VAL A 1 93 ? 8.214 -3.643 -2.376 1.00 91.44 93 VAL A O 1
ATOM 693 N N . ASP A 1 94 ? 7.232 -5.648 -2.707 1.00 90.69 94 ASP A N 1
ATOM 694 C CA . ASP A 1 94 ? 8.372 -6.275 -3.364 1.00 90.69 94 ASP A CA 1
ATOM 695 C C . ASP A 1 94 ? 8.317 -6.037 -4.876 1.00 90.69 94 ASP A C 1
ATOM 697 O O . ASP A 1 94 ? 7.518 -6.636 -5.600 1.00 90.69 94 ASP A O 1
ATOM 701 N N . VAL A 1 95 ? 9.185 -5.154 -5.358 1.00 87.75 95 VAL A N 1
ATOM 702 C CA . VAL A 1 95 ? 9.304 -4.813 -6.780 1.00 87.75 95 VAL A CA 1
ATOM 703 C C . VAL A 1 95 ? 10.500 -5.506 -7.428 1.00 87.75 95 VAL A C 1
ATOM 705 O O . VAL A 1 95 ? 10.925 -5.124 -8.515 1.00 87.75 95 VAL A O 1
ATOM 708 N N . GLN A 1 96 ? 11.040 -6.562 -6.809 1.00 86.00 96 GLN A N 1
ATOM 709 C CA . GLN A 1 96 ? 12.136 -7.311 -7.409 1.00 86.00 96 GLN A CA 1
ATOM 710 C C . GLN A 1 96 ? 11.770 -7.858 -8.796 1.00 86.00 96 GLN A C 1
ATOM 712 O O . GLN A 1 96 ? 10.693 -8.429 -9.009 1.00 86.00 96 GLN A O 1
ATOM 717 N N . SER A 1 97 ? 12.716 -7.742 -9.723 1.00 85.25 97 SER A N 1
ATOM 718 C CA . SER A 1 97 ? 12.606 -8.138 -11.130 1.00 85.25 97 SER A CA 1
ATOM 719 C C . SER A 1 97 ? 11.441 -7.473 -11.874 1.00 85.25 97 SER A C 1
ATOM 721 O O . SER A 1 97 ? 11.005 -7.975 -12.908 1.00 85.25 97 SER A O 1
ATOM 723 N N . ILE A 1 98 ? 10.918 -6.362 -11.347 1.00 86.75 98 ILE A N 1
ATOM 724 C CA . ILE A 1 98 ? 9.968 -5.487 -12.030 1.00 86.75 98 ILE A CA 1
ATOM 725 C C . ILE A 1 98 ? 10.758 -4.294 -12.555 1.00 86.75 98 ILE A C 1
ATOM 727 O O . ILE A 1 98 ? 11.587 -3.736 -11.842 1.00 86.75 98 ILE A O 1
ATOM 731 N N . VAL A 1 99 ? 10.499 -3.898 -13.799 1.00 87.56 99 VAL A N 1
ATOM 732 C CA . VAL A 1 99 ? 11.115 -2.719 -14.418 1.00 87.56 99 VAL A CA 1
ATOM 733 C C . VAL A 1 99 ? 10.003 -1.712 -14.703 1.00 87.56 99 VAL A C 1
ATOM 735 O O . VAL A 1 99 ? 9.421 -1.744 -15.792 1.00 87.56 99 VAL A O 1
ATOM 738 N N . PRO A 1 100 ? 9.627 -0.874 -13.720 1.00 87.44 100 PRO A N 1
ATOM 739 C CA . PRO A 1 100 ? 8.608 0.137 -13.935 1.00 87.44 100 PRO A CA 1
ATOM 740 C C . PRO A 1 100 ? 9.147 1.253 -14.842 1.00 87.44 100 PRO A C 1
ATOM 742 O O . PRO A 1 100 ? 10.326 1.607 -14.806 1.00 87.44 100 PRO A O 1
ATOM 745 N N . ALA A 1 101 ? 8.275 1.802 -15.679 1.00 89.94 101 ALA A N 1
ATOM 746 C CA . ALA A 1 101 ? 8.571 2.943 -16.532 1.00 89.94 101 ALA A CA 1
ATOM 747 C C . ALA A 1 101 ? 8.238 4.266 -15.816 1.00 89.94 101 ALA A C 1
ATOM 749 O O . ALA A 1 101 ? 7.326 4.306 -14.987 1.00 89.94 101 ALA A O 1
ATOM 750 N N . PRO A 1 102 ? 8.905 5.379 -16.168 1.00 91.44 102 PRO A N 1
ATOM 751 C CA . PRO A 1 10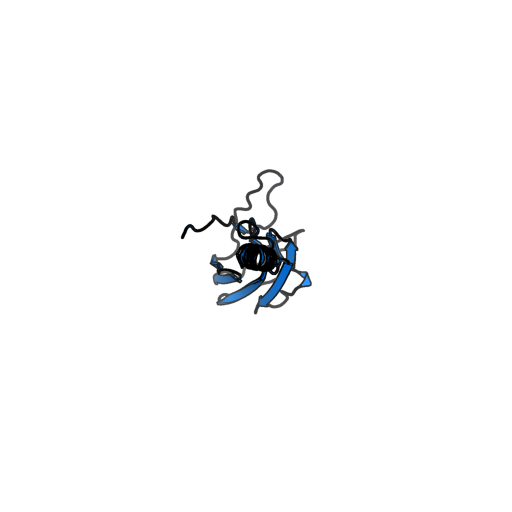2 ? 8.524 6.697 -15.672 1.00 91.44 102 PRO A CA 1
ATOM 752 C C . PRO A 1 102 ? 7.040 7.006 -15.925 1.00 91.44 102 PRO A C 1
ATOM 754 O O . PRO A 1 102 ? 6.519 6.762 -17.015 1.00 91.44 102 PRO A O 1
ATOM 757 N N . GLY A 1 103 ? 6.368 7.551 -14.915 1.00 92.50 103 GLY A N 1
ATOM 758 C CA . GLY A 1 103 ? 4.933 7.835 -14.893 1.00 92.50 103 GLY A CA 1
ATOM 759 C C . GLY A 1 103 ? 4.064 6.689 -14.374 1.00 92.50 103 GLY A C 1
ATOM 760 O O . GLY A 1 103 ? 2.893 6.922 -14.082 1.00 92.50 103 GLY A O 1
ATOM 761 N N . GLN A 1 104 ? 4.615 5.482 -14.226 1.00 94.06 104 GLN A N 1
ATOM 762 C CA . GLN A 1 104 ? 3.902 4.368 -13.611 1.00 94.06 104 GLN A CA 1
ATOM 763 C C . GLN A 1 104 ? 3.798 4.543 -12.095 1.00 94.06 104 GLN A C 1
ATOM 765 O O . GLN A 1 104 ? 4.667 5.148 -11.458 1.00 94.06 104 GLN A O 1
ATOM 770 N N . SER A 1 105 ? 2.756 3.968 -11.502 1.00 94.56 105 SER A N 1
ATOM 771 C CA . SER A 1 105 ? 2.479 4.054 -10.075 1.00 94.56 105 SER A CA 1
ATOM 772 C C . SER A 1 105 ? 1.840 2.801 -9.468 1.00 94.56 105 SER A C 1
ATOM 774 O O . SER A 1 105 ? 1.232 1.945 -10.120 1.00 94.56 105 SER A O 1
ATOM 776 N N . PHE A 1 106 ? 1.928 2.718 -8.145 1.00 95.38 106 PHE A N 1
ATOM 777 C CA . PHE A 1 106 ? 1.045 1.866 -7.363 1.00 95.38 106 PHE A CA 1
ATOM 778 C C . PHE A 1 106 ? 0.446 2.642 -6.198 1.00 95.38 106 PHE A C 1
ATOM 780 O O . PHE A 1 106 ? 1.073 3.529 -5.619 1.00 95.38 106 PHE A O 1
ATOM 787 N N . THR A 1 107 ? -0.763 2.247 -5.822 1.00 97.19 107 THR A N 1
ATOM 788 C CA . THR A 1 107 ? -1.483 2.748 -4.661 1.00 97.19 107 THR A CA 1
ATOM 789 C C . THR A 1 107 ? -1.913 1.578 -3.791 1.00 97.19 107 THR A C 1
ATOM 791 O O . THR A 1 107 ? -2.569 0.642 -4.253 1.00 97.19 107 THR A O 1
ATOM 794 N N . ILE A 1 108 ? -1.576 1.666 -2.508 1.00 96.38 108 ILE A N 1
ATOM 795 C CA . ILE A 1 108 ? -2.102 0.803 -1.457 1.00 96.38 108 ILE A CA 1
ATOM 796 C C . ILE A 1 108 ? -3.199 1.567 -0.726 1.00 96.38 108 ILE A C 1
ATOM 798 O O . ILE A 1 108 ? -2.931 2.604 -0.119 1.00 96.38 108 ILE A O 1
ATOM 802 N N . THR A 1 109 ? -4.428 1.058 -0.753 1.00 96.25 109 THR A N 1
ATOM 803 C CA . THR A 1 109 ? -5.532 1.599 0.050 1.00 96.25 109 THR A CA 1
ATOM 804 C C . THR A 1 109 ? -5.756 0.719 1.269 1.00 96.25 109 THR A C 1
ATOM 806 O O . THR A 1 109 ? -6.083 -0.460 1.142 1.00 96.25 109 THR A O 1
ATOM 809 N N . LEU A 1 110 ? -5.589 1.298 2.453 1.00 94.31 110 LEU A N 1
ATOM 810 C CA . LEU A 1 110 ? -5.721 0.637 3.743 1.00 94.31 110 LEU A CA 1
ATOM 811 C C . LEU A 1 110 ? -7.178 0.643 4.218 1.00 94.31 110 LEU A C 1
ATOM 813 O O . LEU A 1 110 ? -7.912 1.621 4.052 1.00 94.31 110 LEU A O 1
ATOM 817 N N . THR A 1 111 ? -7.588 -0.456 4.848 1.00 93.88 111 THR A N 1
ATOM 818 C CA . THR A 1 111 ? -8.908 -0.605 5.477 1.00 93.88 111 THR A CA 1
ATOM 819 C C . THR A 1 111 ? -8.748 -0.572 6.989 1.00 93.88 111 THR A C 1
ATOM 821 O O . THR A 1 111 ? -8.027 -1.398 7.552 1.00 93.88 111 THR A O 1
ATOM 824 N N . ALA A 1 112 ? -9.367 0.409 7.645 1.00 88.50 112 ALA A N 1
ATOM 825 C CA . ALA A 1 112 ? -9.300 0.556 9.097 1.00 88.50 112 ALA A CA 1
ATOM 826 C C . ALA A 1 112 ? -10.146 -0.516 9.797 1.00 88.50 112 ALA A C 1
ATOM 828 O O . ALA A 1 112 ? -11.178 -0.939 9.268 1.00 88.50 112 ALA A O 1
ATOM 829 N N . VAL A 1 113 ? -9.746 -0.906 11.014 1.00 84.50 113 VAL A N 1
ATOM 830 C CA . VAL A 1 113 ? -10.650 -1.632 11.919 1.00 84.50 113 VAL A CA 1
ATOM 831 C C . VAL A 1 113 ? -11.894 -0.758 12.135 1.00 84.50 113 VAL A C 1
ATOM 833 O O . VAL A 1 113 ? -11.738 0.396 12.539 1.00 84.50 113 VAL A O 1
ATOM 836 N N . PRO A 1 114 ? -13.122 -1.263 11.908 1.00 80.69 114 PRO A N 1
ATOM 837 C CA . PRO A 1 114 ? -14.325 -0.540 12.301 1.00 80.69 114 PRO A CA 1
ATOM 838 C C . PRO A 1 114 ? -14.249 -0.211 13.790 1.00 80.69 114 PRO A C 1
ATOM 840 O O . PRO A 1 114 ? -14.067 -1.123 14.601 1.00 80.69 114 PRO A O 1
ATOM 843 N N . GLU A 1 115 ? -14.356 1.071 14.151 1.00 74.38 115 GLU A N 1
ATOM 844 C CA . GLU A 1 115 ? -14.295 1.468 15.556 1.00 74.38 115 GLU A CA 1
ATOM 845 C C . GLU A 1 115 ? -15.296 0.624 16.353 1.00 74.38 115 GLU A C 1
ATOM 847 O O . GLU A 1 115 ? -16.470 0.525 15.965 1.00 74.38 115 GLU A O 1
ATOM 852 N N . PRO A 1 116 ? -14.850 -0.050 17.430 1.00 65.19 116 PRO A N 1
ATOM 853 C CA . PRO A 1 116 ? -15.751 -0.877 18.198 1.00 65.19 116 PRO A CA 1
ATOM 854 C C . PRO A 1 116 ? -16.867 0.026 18.711 1.00 65.19 116 PRO A C 1
ATOM 856 O O . PRO A 1 116 ? -16.632 1.169 19.103 1.00 65.19 116 PRO A O 1
ATOM 859 N N . THR A 1 117 ? -18.086 -0.502 18.740 1.00 73.75 117 THR A N 1
ATOM 860 C CA . THR A 1 117 ? -19.331 0.159 19.160 1.00 73.75 117 THR A CA 1
ATOM 861 C C . THR A 1 117 ? -19.305 0.715 20.589 1.00 73.75 117 THR A C 1
ATOM 863 O O . THR A 1 117 ? -20.348 1.057 21.120 1.00 73.75 117 THR A O 1
ATOM 866 N N . GLN A 1 118 ? -18.150 0.849 21.235 1.00 77.62 118 GLN A N 1
ATOM 867 C CA . GLN A 1 118 ? -17.947 1.418 22.559 1.00 77.62 118 GLN A CA 1
ATOM 868 C C . GLN A 1 118 ? -18.567 2.808 22.700 1.00 77.62 118 GLN A C 1
ATOM 870 O O . GLN A 1 118 ? -19.191 3.066 23.719 1.00 77.62 118 GLN A O 1
ATOM 875 N N . THR A 1 119 ? -18.503 3.673 21.685 1.00 76.44 119 THR A N 1
ATOM 876 C CA . THR A 1 119 ? -19.209 4.968 21.693 1.00 76.44 119 THR A CA 1
ATOM 877 C C . THR A 1 119 ? -20.722 4.775 21.672 1.00 76.44 119 THR A C 1
ATOM 879 O O . THR A 1 119 ? -21.445 5.421 22.429 1.00 76.44 119 THR A O 1
ATOM 882 N N . ALA A 1 120 ? -21.209 3.834 20.861 1.00 79.56 120 ALA A N 1
ATOM 883 C CA . ALA A 1 120 ? -22.625 3.484 20.808 1.00 79.56 120 ALA A CA 1
ATOM 884 C C . ALA A 1 120 ? -23.107 2.845 22.124 1.00 79.56 120 ALA A C 1
ATOM 886 O O . ALA A 1 120 ? -24.186 3.173 22.602 1.00 79.56 120 ALA A O 1
ATOM 887 N N . LEU A 1 121 ? -22.295 1.992 22.751 1.00 84.69 121 LEU A N 1
ATOM 888 C CA . LEU A 1 121 ? -22.566 1.334 24.028 1.00 84.69 121 LEU A CA 1
ATOM 889 C C . LEU A 1 121 ? -22.469 2.309 25.200 1.00 84.69 121 LEU A C 1
ATOM 891 O O . LEU A 1 121 ? -23.271 2.225 26.123 1.00 84.69 121 LEU A O 1
ATOM 895 N N . LEU A 1 122 ? -21.541 3.264 25.153 1.00 89.25 122 LEU A N 1
ATOM 896 C CA . LEU A 1 122 ? -21.428 4.336 26.136 1.00 89.25 122 LEU A CA 1
ATOM 897 C C . LEU A 1 122 ? -22.659 5.243 26.079 1.00 89.25 122 LEU A C 1
ATOM 899 O O . LEU A 1 122 ? -23.270 5.511 27.112 1.00 89.25 122 LEU A O 1
ATOM 903 N N . LEU A 1 123 ? -23.066 5.669 24.879 1.00 87.38 123 LEU A N 1
ATOM 904 C CA . LEU A 1 123 ? -24.276 6.469 24.685 1.00 87.38 123 LEU A CA 1
ATOM 905 C C . LEU A 1 123 ? -25.540 5.685 25.050 1.00 87.38 123 LEU A C 1
ATOM 907 O O . LEU A 1 123 ? -26.422 6.230 25.713 1.00 87.38 123 LEU A O 1
ATOM 911 N N . ALA A 1 124 ? -25.618 4.404 24.689 1.00 89.44 124 ALA A N 1
ATOM 912 C CA . ALA A 1 124 ? -26.720 3.533 25.085 1.00 89.44 124 ALA A CA 1
ATOM 913 C C . ALA A 1 124 ? -26.777 3.354 26.611 1.00 89.44 124 ALA A C 1
ATOM 915 O O . ALA A 1 124 ? -27.852 3.452 27.202 1.00 89.44 124 ALA A O 1
ATOM 916 N N . GLY A 1 125 ? -25.628 3.166 27.266 1.00 90.88 125 GLY A N 1
ATOM 917 C CA . GLY A 1 125 ? -25.513 3.062 28.719 1.00 90.88 125 GLY A CA 1
ATOM 918 C C . GLY A 1 125 ? -25.930 4.349 29.430 1.00 90.88 125 GLY A C 1
ATOM 919 O O . GLY A 1 125 ? -26.742 4.315 30.353 1.00 90.88 125 GLY A O 1
ATOM 920 N N . LEU A 1 126 ? -25.455 5.505 28.962 1.00 93.19 126 LEU A N 1
ATOM 921 C CA . LEU A 1 126 ? -25.856 6.814 29.486 1.00 93.19 126 LEU A CA 1
ATOM 922 C C . LEU A 1 126 ? -27.349 7.086 29.264 1.00 93.19 126 LEU A C 1
ATOM 924 O O . LEU A 1 126 ? -28.023 7.577 30.169 1.00 93.19 126 LEU A O 1
ATOM 928 N N . GLY A 1 127 ? -27.889 6.714 28.101 1.00 93.75 127 GLY A N 1
ATOM 929 C CA . GLY A 1 127 ? -29.320 6.793 27.810 1.00 93.75 127 GLY A CA 1
ATOM 930 C C . GLY A 1 127 ? -30.156 5.917 28.748 1.00 93.75 127 GLY A C 1
ATOM 931 O O . GLY A 1 127 ? -31.163 6.371 29.299 1.00 93.75 127 GLY A O 1
ATOM 932 N N . ALA A 1 128 ? -29.715 4.686 29.012 1.00 94.12 128 ALA A N 1
ATOM 933 C CA . ALA A 1 128 ? -30.357 3.794 29.975 1.00 94.12 128 ALA A CA 1
ATOM 934 C C . ALA A 1 128 ? -30.330 4.378 31.402 1.00 94.12 128 ALA A C 1
ATOM 936 O O . ALA A 1 128 ? -31.352 4.402 32.087 1.00 94.12 128 ALA A O 1
ATOM 937 N N . LEU A 1 129 ? -29.204 4.946 31.839 1.00 93.75 129 LEU A N 1
ATOM 938 C CA . LEU A 1 129 ? -29.101 5.587 33.154 1.00 93.75 129 LEU A CA 1
ATOM 939 C C . LEU A 1 129 ? -29.984 6.839 33.263 1.00 93.75 129 LEU A C 1
ATOM 941 O O . LEU A 1 129 ? -30.672 7.022 34.269 1.00 93.75 129 LEU A O 1
ATOM 945 N N . ALA A 1 130 ? -30.025 7.675 32.223 1.00 93.19 130 ALA A N 1
ATOM 946 C CA . ALA A 1 130 ? -30.868 8.867 32.183 1.00 93.19 130 ALA A CA 1
ATOM 947 C C . ALA A 1 130 ? -32.366 8.521 32.239 1.00 93.19 130 ALA A C 1
ATOM 949 O O . ALA A 1 130 ? -33.134 9.185 32.942 1.00 93.19 130 ALA A O 1
ATOM 950 N N . THR A 1 131 ? -32.793 7.461 31.546 1.00 93.56 131 THR A N 1
ATOM 951 C CA . THR A 1 131 ? -34.193 7.005 31.583 1.00 93.56 131 THR A CA 1
ATOM 952 C C . THR A 1 131 ? -34.580 6.440 32.952 1.00 93.56 131 THR A C 1
ATOM 954 O O . THR A 1 131 ? -35.654 6.773 33.458 1.00 93.56 131 THR A O 1
ATOM 957 N N . ILE A 1 132 ? -33.700 5.670 33.604 1.00 94.00 132 ILE A N 1
ATOM 958 C CA . ILE A 1 132 ? -33.917 5.174 34.975 1.00 94.00 132 ILE A CA 1
ATOM 959 C C . ILE A 1 132 ? -33.980 6.337 35.976 1.00 94.00 132 ILE A C 1
ATOM 961 O O . ILE A 1 132 ? -34.885 6.388 36.810 1.00 94.00 132 ILE A O 1
ATOM 965 N N . ALA A 1 133 ? -33.061 7.302 35.884 1.00 91.12 133 ALA A N 1
ATOM 966 C CA . ALA A 1 133 ? -33.032 8.466 36.768 1.00 91.12 133 ALA A CA 1
ATOM 967 C C . ALA A 1 133 ? -34.287 9.344 36.624 1.00 91.12 133 ALA A C 1
ATOM 969 O O . ALA A 1 133 ? -34.805 9.842 37.625 1.00 91.12 133 ALA A O 1
ATOM 970 N N . ARG A 1 134 ? -34.819 9.493 35.402 1.00 90.00 134 ARG A N 1
ATOM 971 C CA . ARG A 1 134 ? -36.072 10.222 35.152 1.00 90.00 134 ARG A CA 1
ATOM 972 C C . ARG A 1 134 ? -37.278 9.526 35.789 1.00 90.00 134 ARG A C 1
ATOM 974 O O . ARG A 1 134 ? -38.110 10.207 36.374 1.00 90.00 134 ARG A O 1
ATOM 981 N N . ARG A 1 135 ? -37.344 8.190 35.746 1.00 89.06 135 ARG A N 1
ATOM 982 C CA . ARG A 1 135 ? -38.426 7.412 36.384 1.00 89.06 135 ARG A CA 1
ATOM 983 C C . ARG A 1 135 ? -38.422 7.471 37.912 1.00 89.06 135 ARG A C 1
ATOM 985 O O . ARG A 1 135 ? -39.451 7.217 38.508 1.00 89.06 135 ARG A O 1
ATOM 992 N N . ARG A 1 136 ? -37.287 7.787 38.544 1.00 84.31 136 ARG A N 1
ATOM 993 C CA . ARG A 1 136 ? -37.181 7.916 40.011 1.00 84.31 136 ARG A CA 1
ATOM 994 C C . ARG A 1 136 ? -37.599 9.287 40.550 1.00 84.31 136 ARG A C 1
ATOM 996 O O . ARG A 1 136 ? -37.672 9.448 41.762 1.00 84.31 136 ARG A O 1
ATOM 1003 N N . ARG A 1 137 ? -37.786 10.281 39.675 1.00 76.12 137 ARG A N 1
ATOM 1004 C CA . ARG A 1 137 ? -38.199 11.647 40.047 1.00 76.12 137 ARG A CA 1
ATOM 1005 C C . ARG A 1 137 ? -39.666 11.956 39.731 1.00 76.12 137 ARG A C 1
ATOM 1007 O O . ARG A 1 137 ? -40.127 13.015 40.140 1.00 76.12 137 ARG A O 1
ATOM 1014 N N . ALA A 1 138 ? -40.341 11.087 38.981 1.00 61.47 138 ALA A N 1
ATOM 1015 C CA . ALA A 1 138 ? -41.787 11.120 38.766 1.00 61.47 138 ALA A CA 1
ATOM 1016 C C . ALA A 1 138 ? -42.462 10.204 39.790 1.00 61.47 138 ALA A C 1
ATOM 1018 O O . ALA A 1 138 ? -43.581 10.549 40.217 1.00 61.47 138 ALA A O 1
#

Secondary structure (DSSP, 8-state):
-------EEEEE-PPTTS---B--SSEEEEEE-SSEEEEEEEE--------S-EEEEE--GGGG--EEEEEEEE-STT--GGGEEE-SS-EEEE-TT--PPTT-EEE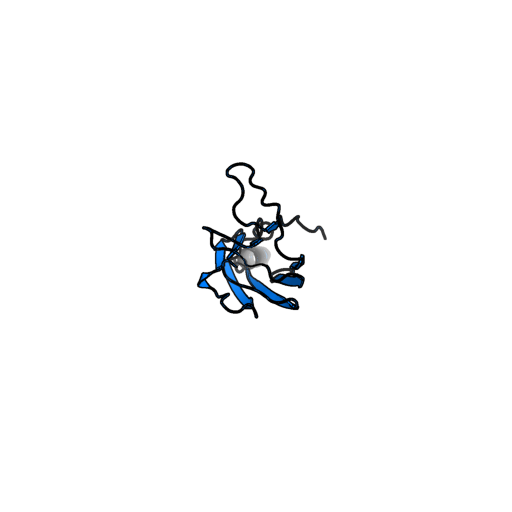EEEEEPPPPTHHHHHHHHHHHHHHHHHHTT-